Protein AF-A0A2D4SAX4-F1 (afdb_monomer)

pLDDT: mean 93.6, std 9.51, range [46.41, 98.69]

Secondary structure (DSSP, 8-state):
--HHHHHHHHHHHHHHHHHHHHHHHSIIIIIHHTT--TTS-HHHHHHHHHHHHHHHHHHHHHHHSSS--HHHHHHHHHHHHHHHHHHHHHHHTTSS-HHHHHHHHHHHHHHHHHHHHHHHTTSPPP-

Solvent-accessible surface area (backbone atoms only — not comparable to full-atom values): 6441 Å² total; per-residue (Å²): 107,57,70,69,60,49,30,51,52,26,42,54,48,16,54,52,26,40,53,51,14,50,16,40,63,36,23,77,58,56,10,46,79,42,56,42,67,62,81,61,62,63,70,61,28,46,54,52,17,50,52,38,31,50,52,12,52,50,27,43,48,45,44,68,39,94,66,69,58,62,67,61,43,52,53,48,20,51,53,26,40,50,52,23,51,49,34,45,51,33,30,80,71,70,75,40,47,69,48,40,34,62,56,24,49,55,32,38,50,51,18,52,52,41,50,50,37,56,52,52,72,66,64,75,77,86,129

Foldseek 3Di:
DDLLVLLVLLLVQLVLLLLVLVCLQQVVPSVVQLFHDRPPPNVVSNVSSVVSNVSSVVSNVLSVDPHRDLVNLLVQLVVLVVQLVVQVVCVVVPNTDCSSNVSSVSSNVSSVVSVVVSVVVVDDDDD

Nearest PDB structures (foldseek):
  8a3k-assembly1_UNK  TM=6.629E-01  e=3.694E+00  synthetic construct
  4tvq-assembly2_D  TM=3.388E-01  e=6.574E+00  Homo sapiens

Mean predicted aligned error: 3.94 Å

Radius of gyration: 15.91 Å; Cα contacts (8 Å, |Δi|>4): 138; chains: 1; bounding box: 39×27×54 Å

Structure (mmCIF, N/CA/C/O backbone):
data_AF-A0A2D4SAX4-F1
#
_entry.id   AF-A0A2D4SAX4-F1
#
loop_
_atom_site.group_PDB
_atom_site.id
_atom_site.type_symbol
_atom_site.label_atom_id
_atom_site.label_alt_id
_atom_site.label_comp_id
_atom_site.label_asym_id
_atom_site.label_entity_id
_atom_site.label_seq_id
_atom_site.pdbx_PDB_ins_code
_atom_site.Cartn_x
_atom_site.Cartn_y
_atom_site.Cartn_z
_atom_site.occupancy
_atom_site.B_iso_or_equiv
_atom_site.auth_seq_id
_atom_site.auth_comp_id
_atom_site.auth_asym_id
_atom_site.auth_atom_id
_atom_site.pdbx_PDB_model_num
ATOM 1 N N . MET A 1 1 ? -10.885 10.308 15.229 1.00 84.12 1 MET A N 1
ATOM 2 C CA . MET A 1 1 ? -11.188 9.909 13.831 1.00 84.12 1 MET A CA 1
ATOM 3 C C . MET A 1 1 ? -12.276 8.849 13.895 1.00 84.12 1 MET A C 1
ATOM 5 O O . MET A 1 1 ? -12.161 7.985 14.751 1.00 84.12 1 MET A O 1
ATOM 9 N N . THR A 1 2 ? -13.349 8.956 13.109 1.00 92.12 2 THR A N 1
ATOM 10 C CA . THR A 1 2 ? -14.528 8.078 13.249 1.00 92.12 2 THR A CA 1
ATOM 11 C C . THR A 1 2 ? -14.382 6.783 12.453 1.00 92.12 2 THR A C 1
ATOM 13 O O . THR A 1 2 ? -13.653 6.733 11.459 1.00 92.12 2 THR A O 1
ATOM 16 N N . ASP A 1 3 ? -15.125 5.749 12.847 1.00 92.38 3 ASP A N 1
ATOM 17 C CA . ASP A 1 3 ? -15.170 4.473 12.124 1.00 92.38 3 ASP A CA 1
ATOM 18 C C . ASP A 1 3 ? -15.752 4.622 10.718 1.00 92.38 3 ASP A C 1
ATOM 20 O O . ASP A 1 3 ? -15.298 3.955 9.796 1.00 92.38 3 ASP A O 1
ATOM 24 N N . HIS A 1 4 ? -16.696 5.544 10.511 1.00 95.00 4 HIS A N 1
ATOM 25 C CA . HIS A 1 4 ? -17.223 5.827 9.175 1.00 95.00 4 HIS A CA 1
ATOM 26 C C . HIS A 1 4 ? -16.123 6.311 8.218 1.00 95.00 4 HIS A C 1
ATOM 28 O O . HIS A 1 4 ? -15.970 5.773 7.123 1.00 95.00 4 HIS A O 1
ATOM 34 N N . PHE A 1 5 ? -15.306 7.272 8.661 1.00 96.75 5 PHE A N 1
ATOM 35 C CA . PHE A 1 5 ? -14.167 7.749 7.877 1.00 96.75 5 PHE A CA 1
ATOM 36 C C . PHE A 1 5 ? -13.128 6.638 7.663 1.00 96.75 5 PHE A C 1
ATOM 38 O O . PHE A 1 5 ? -12.581 6.496 6.572 1.00 96.75 5 PHE A O 1
ATOM 45 N N . MET A 1 6 ? -12.897 5.794 8.674 1.00 97.75 6 MET A N 1
ATOM 46 C CA . MET A 1 6 ? -12.009 4.638 8.538 1.00 97.75 6 MET A CA 1
ATOM 47 C C . MET A 1 6 ? -12.51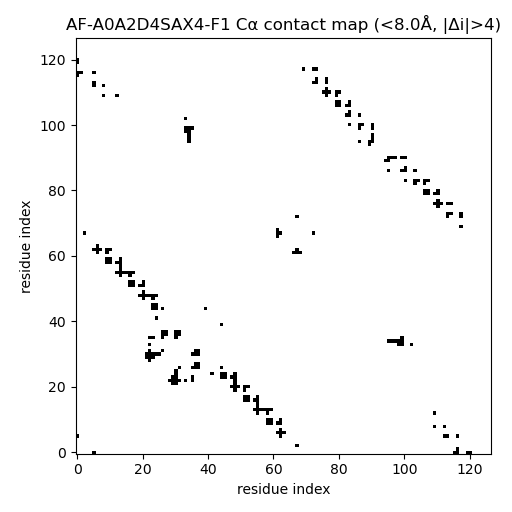0 3.638 7.485 1.00 97.75 6 MET A C 1
ATOM 49 O O . MET A 1 6 ? -11.716 3.151 6.686 1.00 97.75 6 MET A O 1
ATOM 53 N N . ARG A 1 7 ? -13.819 3.368 7.410 1.00 98.25 7 ARG A N 1
ATOM 54 C CA . ARG A 1 7 ? -14.408 2.497 6.373 1.00 98.25 7 ARG A CA 1
ATOM 55 C C . ARG A 1 7 ? -14.238 3.073 4.972 1.00 98.25 7 ARG A C 1
ATOM 57 O O . ARG A 1 7 ? -13.916 2.330 4.050 1.00 98.25 7 ARG A O 1
ATOM 64 N N . GLN A 1 8 ? -14.397 4.385 4.810 1.00 98.25 8 GLN A N 1
ATOM 65 C CA . GLN A 1 8 ? -14.123 5.052 3.534 1.00 98.25 8 GLN A CA 1
ATOM 66 C C . GLN A 1 8 ? -12.646 4.931 3.148 1.00 98.25 8 GLN A C 1
ATOM 68 O O . GLN A 1 8 ? -12.340 4.613 2.001 1.00 98.25 8 GLN A O 1
ATOM 73 N N . ALA A 1 9 ? -11.733 5.113 4.105 1.00 98.19 9 ALA A N 1
ATOM 74 C CA . ALA A 1 9 ? -10.304 4.922 3.875 1.00 98.19 9 ALA A CA 1
ATOM 75 C C . ALA A 1 9 ? -9.965 3.468 3.501 1.00 98.19 9 ALA A C 1
ATOM 77 O O . ALA A 1 9 ? -9.149 3.248 2.608 1.00 98.19 9 ALA A O 1
ATOM 78 N N . LEU A 1 10 ? -10.613 2.480 4.129 1.00 98.56 10 LEU A N 1
ATOM 79 C CA . LEU A 1 10 ? -10.461 1.062 3.791 1.00 98.56 10 LEU A CA 1
ATOM 80 C C . LEU A 1 10 ? -10.942 0.759 2.365 1.00 98.56 10 LEU A C 1
ATOM 82 O O . LEU A 1 10 ? -10.221 0.117 1.606 1.00 98.56 10 LEU A O 1
ATOM 86 N N . TRP A 1 11 ? -12.098 1.286 1.952 1.00 98.69 11 TRP A N 1
ATOM 87 C CA . TRP A 1 11 ? -12.572 1.146 0.571 1.00 98.69 11 TRP A CA 1
ATOM 88 C C . TRP A 1 11 ? -11.661 1.833 -0.443 1.00 98.69 11 TRP A C 1
ATOM 90 O O . TRP A 1 11 ? -11.298 1.234 -1.455 1.00 98.69 11 TRP A O 1
ATOM 100 N N . ALA A 1 12 ? -11.245 3.066 -0.159 1.00 98.62 12 ALA A N 1
ATOM 101 C CA . ALA A 1 12 ? -10.319 3.795 -1.016 1.00 98.62 12 ALA A CA 1
ATOM 102 C C . ALA A 1 12 ? -8.995 3.034 -1.169 1.00 98.62 12 ALA A C 1
ATOM 104 O O . ALA A 1 12 ? -8.461 2.932 -2.273 1.00 98.62 12 ALA A O 1
ATOM 105 N N . THR A 1 13 ? -8.491 2.439 -0.085 1.00 98.31 13 THR A N 1
ATOM 106 C CA . THR A 1 13 ? -7.248 1.670 -0.135 1.00 98.31 13 THR A CA 1
ATOM 107 C C . THR A 1 13 ? -7.408 0.319 -0.837 1.00 98.31 13 THR A C 1
ATOM 109 O O . THR A 1 13 ? -6.480 -0.132 -1.502 1.00 98.31 13 THR A O 1
ATOM 112 N N . ALA A 1 14 ? -8.594 -0.299 -0.780 1.00 98.62 14 ALA A N 1
ATOM 113 C CA . ALA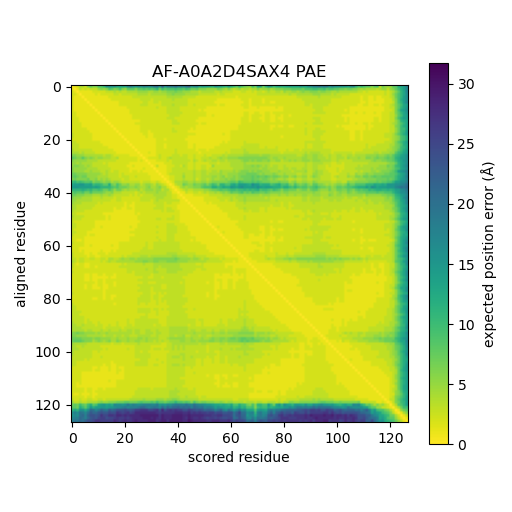 A 1 14 ? -8.914 -1.507 -1.538 1.00 98.62 14 ALA A CA 1
ATOM 114 C C . ALA A 1 14 ? -8.879 -1.245 -3.052 1.00 98.62 14 ALA A C 1
ATOM 116 O O . ALA A 1 14 ? -8.271 -2.009 -3.806 1.00 98.62 14 ALA A O 1
ATOM 117 N N . ILE A 1 15 ? -9.480 -0.132 -3.491 1.00 98.50 15 ILE A N 1
ATOM 118 C CA . ILE A 1 15 ? -9.463 0.310 -4.894 1.00 98.50 15 ILE A CA 1
ATOM 119 C C . ILE A 1 15 ? -8.034 0.641 -5.326 1.00 98.50 15 ILE A C 1
ATOM 121 O O . ILE A 1 15 ? -7.587 0.174 -6.372 1.00 98.50 15 ILE A O 1
ATOM 125 N N . TYR A 1 16 ? -7.296 1.386 -4.500 1.00 98.25 16 TYR A N 1
ATOM 126 C CA . TYR A 1 16 ? -5.893 1.712 -4.749 1.00 98.25 16 TYR A CA 1
ATOM 127 C C . TYR A 1 16 ? -5.032 0.450 -4.926 1.00 98.25 16 TYR A C 1
ATOM 129 O O . TYR A 1 16 ? -4.333 0.321 -5.930 1.00 98.25 16 TYR A O 1
ATOM 137 N N . ASN A 1 17 ? -5.137 -0.522 -4.012 1.00 98.31 17 ASN A N 1
ATOM 138 C CA . ASN A 1 17 ? -4.418 -1.792 -4.123 1.00 98.31 17 ASN A CA 1
ATOM 139 C C . ASN A 1 17 ? -4.839 -2.580 -5.368 1.00 98.31 17 ASN A C 1
ATOM 141 O O . ASN A 1 17 ? -3.991 -3.184 -6.012 1.00 98.31 17 ASN A O 1
ATOM 145 N N . THR A 1 18 ? -6.117 -2.548 -5.746 1.00 98.31 18 THR A N 1
ATOM 146 C CA . THR A 1 18 ? -6.580 -3.206 -6.978 1.00 98.31 18 THR A CA 1
ATOM 147 C C . THR A 1 18 ? -5.947 -2.569 -8.215 1.00 98.31 18 THR A C 1
ATOM 149 O O . THR A 1 18 ? -5.448 -3.274 -9.089 1.00 98.31 18 THR A O 1
ATOM 152 N N . GLY A 1 19 ? -5.874 -1.236 -8.268 1.00 97.75 19 GLY A N 1
ATOM 153 C CA . GLY A 1 19 ? -5.161 -0.523 -9.330 1.00 97.75 19 GLY A CA 1
ATOM 154 C C . GLY A 1 19 ? -3.675 -0.889 -9.387 1.00 97.75 19 GLY A C 1
ATOM 155 O O . GLY A 1 19 ? -3.156 -1.189 -10.462 1.00 97.75 19 GLY A O 1
ATOM 156 N N . ALA A 1 20 ? -3.005 -0.944 -8.234 1.00 96.69 20 ALA A N 1
ATOM 157 C CA . ALA A 1 20 ? -1.608 -1.365 -8.149 1.00 96.69 20 ALA A CA 1
ATOM 158 C C . ALA A 1 20 ? -1.415 -2.824 -8.604 1.00 96.69 20 ALA A C 1
ATOM 160 O O . ALA A 1 20 ? -0.515 -3.105 -9.392 1.00 96.69 20 ALA A O 1
ATOM 161 N N . ALA A 1 21 ? -2.282 -3.748 -8.183 1.00 97.81 21 ALA A N 1
ATOM 162 C CA . ALA A 1 21 ? -2.235 -5.144 -8.612 1.00 97.81 21 ALA A CA 1
ATOM 163 C C . ALA A 1 21 ? -2.379 -5.276 -10.137 1.00 97.81 21 ALA A C 1
ATOM 165 O O . ALA A 1 21 ? -1.613 -6.003 -10.766 1.00 97.81 21 ALA A O 1
ATOM 166 N N . LEU A 1 22 ? -3.301 -4.523 -10.747 1.00 97.19 22 LEU A N 1
ATOM 167 C CA . LEU A 1 22 ? -3.461 -4.480 -12.202 1.00 97.19 22 LEU A CA 1
ATOM 168 C C . LEU A 1 22 ? -2.222 -3.907 -12.906 1.00 97.19 22 LEU A C 1
ATOM 170 O O . LEU A 1 22 ? -1.838 -4.414 -13.957 1.00 97.19 22 LEU A O 1
ATOM 174 N N . ALA A 1 23 ? -1.558 -2.902 -12.329 1.00 95.69 23 ALA A N 1
ATOM 175 C CA . ALA A 1 23 ? -0.311 -2.364 -12.874 1.00 95.69 23 ALA A CA 1
ATOM 176 C C . ALA A 1 23 ? 0.811 -3.418 -12.917 1.00 95.69 23 ALA A C 1
ATOM 178 O O . ALA A 1 23 ? 1.518 -3.515 -13.918 1.00 95.69 23 ALA A O 1
ATOM 179 N N . PHE A 1 24 ? 0.931 -4.252 -11.877 1.00 94.12 24 PHE A N 1
ATOM 180 C CA . PHE A 1 24 ? 1.892 -5.363 -11.846 1.00 94.12 24 PHE A CA 1
ATOM 181 C C . PHE A 1 24 ? 1.494 -6.549 -12.732 1.00 94.12 24 PHE A C 1
ATOM 183 O O . PHE A 1 24 ? 2.370 -7.240 -13.248 1.00 94.12 24 PHE A O 1
ATOM 190 N N . LEU A 1 25 ? 0.194 -6.784 -12.928 1.00 94.94 25 LEU A N 1
ATOM 191 C CA . LEU A 1 25 ? -0.304 -7.834 -13.818 1.00 94.94 25 LEU A CA 1
ATOM 192 C C . LEU A 1 25 ? -0.134 -7.467 -15.301 1.00 94.94 25 LEU A C 1
ATOM 194 O O . LEU A 1 25 ? 0.090 -8.345 -16.132 1.00 94.94 25 LEU A O 1
ATOM 198 N N . PHE A 1 26 ? -0.207 -6.173 -15.626 1.00 93.81 26 PHE A N 1
ATOM 199 C CA . PHE A 1 26 ? -0.087 -5.642 -16.984 1.00 93.81 26 PHE A CA 1
ATOM 200 C C . PHE A 1 26 ? 1.054 -4.609 -17.090 1.00 93.81 26 PHE A C 1
ATOM 202 O O . PHE A 1 26 ? 0.799 -3.421 -17.325 1.00 93.81 26 PHE A O 1
ATOM 209 N N . PRO A 1 27 ? 2.326 -5.033 -16.941 1.00 91.38 27 PRO A N 1
ATOM 210 C CA . PRO A 1 27 ? 3.459 -4.114 -16.835 1.00 91.38 27 PRO A CA 1
ATOM 211 C C . PRO A 1 27 ? 3.692 -3.289 -18.108 1.00 91.38 27 PRO A C 1
ATOM 213 O O . PRO A 1 27 ? 4.052 -2.121 -18.023 1.00 91.38 27 PRO A O 1
ATOM 216 N N . GLY A 1 28 ? 3.408 -3.848 -19.289 1.00 91.94 28 GLY A N 1
ATOM 217 C CA . GLY A 1 28 ? 3.550 -3.146 -20.571 1.00 91.94 28 GLY A CA 1
ATOM 218 C C . GLY A 1 28 ? 2.480 -2.084 -20.864 1.00 91.94 28 GLY A C 1
ATOM 219 O O . GLY A 1 28 ? 2.621 -1.352 -21.839 1.00 91.94 28 GLY A O 1
ATOM 220 N N . SER A 1 29 ? 1.412 -1.993 -2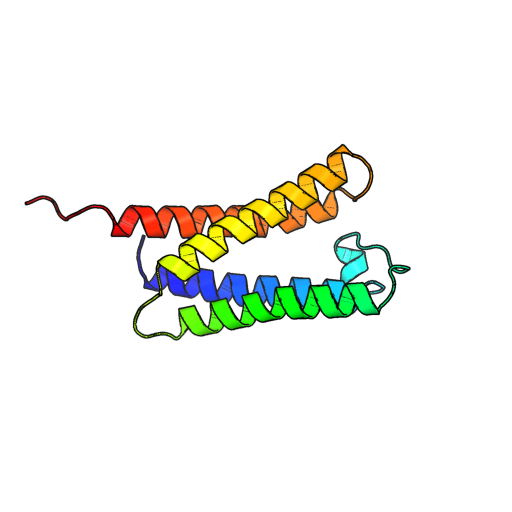0.063 1.00 93.00 29 SER A N 1
ATOM 221 C CA . SER A 1 29 ? 0.340 -1.004 -20.245 1.00 93.00 29 SER A CA 1
ATOM 222 C C . SER A 1 29 ? 0.132 -0.165 -18.986 1.00 93.00 29 SER A C 1
ATOM 224 O O . SER A 1 29 ? 0.649 0.944 -18.893 1.00 93.00 29 SER A O 1
ATOM 226 N N . LEU A 1 30 ? -0.585 -0.689 -17.993 1.00 93.38 30 LEU A N 1
ATOM 227 C CA . LEU A 1 30 ? -0.863 0.015 -16.741 1.00 93.38 30 LEU A CA 1
ATOM 228 C C . LEU A 1 30 ? 0.408 0.206 -15.910 1.00 93.38 30 LEU A C 1
ATOM 230 O O . LEU A 1 30 ? 0.602 1.270 -15.327 1.00 93.38 30 LEU A O 1
ATOM 234 N N . GLY A 1 31 ? 1.297 -0.790 -15.890 1.00 91.31 31 GLY A N 1
ATOM 235 C CA . GLY A 1 31 ? 2.574 -0.679 -15.188 1.00 91.31 31 GLY A CA 1
ATOM 236 C C . GLY A 1 31 ? 3.500 0.384 -15.775 1.00 91.31 31 GLY A C 1
ATOM 237 O O . GLY A 1 31 ? 4.174 1.085 -15.022 1.00 91.31 31 GLY A O 1
ATOM 238 N N . ALA A 1 32 ? 3.474 0.589 -17.092 1.00 91.75 32 ALA A N 1
ATOM 239 C CA . ALA A 1 32 ? 4.273 1.619 -17.748 1.00 91.75 32 ALA A CA 1
ATOM 240 C C . ALA A 1 32 ? 3.905 3.034 -17.261 1.00 91.75 32 ALA A C 1
ATOM 242 O O . ALA A 1 32 ? 4.786 3.881 -17.121 1.00 91.75 32 ALA A O 1
ATOM 243 N N . LEU A 1 33 ? 2.632 3.274 -16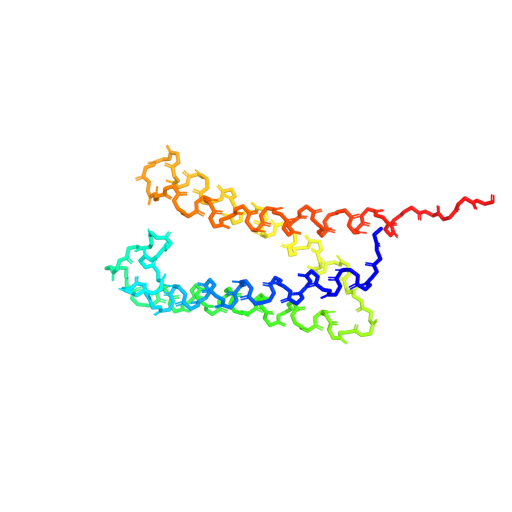.911 1.00 91.25 33 LEU A N 1
ATOM 244 C CA . LEU A 1 33 ? 2.165 4.558 -16.362 1.00 91.25 33 LEU A CA 1
ATOM 245 C C . LEU A 1 33 ? 2.788 4.893 -15.000 1.00 91.25 33 LEU A C 1
ATOM 247 O O . LEU A 1 33 ? 2.872 6.061 -14.630 1.00 91.25 33 LEU A O 1
ATOM 251 N N . VAL A 1 34 ? 3.219 3.873 -14.257 1.00 89.69 34 VAL A N 1
ATOM 252 C CA . VAL A 1 34 ? 3.846 4.011 -12.935 1.00 89.69 34 VAL A CA 1
ATOM 253 C C . VAL A 1 34 ? 5.346 3.699 -12.959 1.00 89.69 34 VAL A C 1
ATOM 255 O O . VAL A 1 34 ? 5.988 3.666 -11.912 1.00 89.69 34 VAL A O 1
ATOM 258 N N . GLY A 1 35 ? 5.923 3.516 -14.152 1.00 87.81 35 GLY A N 1
ATOM 259 C CA . GLY A 1 35 ? 7.354 3.282 -14.345 1.00 87.81 35 GLY A CA 1
ATOM 260 C C . GLY A 1 35 ? 7.819 1.858 -14.031 1.00 87.81 35 GLY A C 1
ATOM 261 O O . GLY A 1 35 ? 8.986 1.678 -13.682 1.00 87.81 35 GLY A O 1
ATOM 262 N N . LEU A 1 36 ? 6.937 0.856 -14.125 1.00 88.88 36 LEU A N 1
ATOM 263 C CA . LEU A 1 36 ? 7.332 -0.549 -14.008 1.00 88.88 36 LEU A CA 1
ATOM 264 C C . LEU A 1 36 ? 8.040 -1.045 -15.282 1.00 88.88 36 LEU A C 1
ATOM 266 O O . LEU A 1 36 ? 7.630 -0.685 -16.389 1.00 88.88 36 LEU A O 1
ATOM 270 N N . PRO A 1 37 ? 9.074 -1.896 -15.146 1.00 86.06 37 PRO A N 1
ATOM 271 C CA . PRO A 1 37 ? 9.744 -2.512 -16.285 1.00 86.06 37 PRO A CA 1
ATOM 272 C C . PRO A 1 37 ? 8.821 -3.517 -16.988 1.00 86.06 37 PRO A C 1
ATOM 274 O O . PRO A 1 37 ? 8.158 -4.330 -16.341 1.00 86.06 37 PRO A O 1
ATOM 277 N N . ALA A 1 38 ? 8.787 -3.472 -18.321 1.00 83.75 38 ALA A N 1
ATOM 278 C CA . ALA A 1 38 ? 7.936 -4.341 -19.138 1.00 83.75 38 ALA A CA 1
ATOM 279 C C . ALA A 1 38 ? 8.506 -5.761 -19.327 1.00 83.75 38 ALA A C 1
ATOM 281 O O . ALA A 1 38 ? 7.773 -6.670 -19.706 1.00 83.75 38 ALA A O 1
ATOM 282 N N . ASP A 1 39 ? 9.798 -5.949 -19.070 1.00 84.56 39 ASP A N 1
ATOM 283 C CA . ASP A 1 39 ? 10.575 -7.169 -19.309 1.00 84.56 39 ASP A CA 1
ATOM 284 C C . ASP A 1 39 ? 10.740 -8.056 -18.061 1.00 84.56 39 ASP A C 1
ATOM 286 O O . ASP A 1 39 ? 11.412 -9.088 -18.108 1.00 84.56 39 ASP A O 1
ATOM 290 N N . ALA A 1 40 ? 10.100 -7.700 -16.943 1.00 82.44 40 ALA A N 1
ATOM 291 C CA . ALA A 1 40 ? 10.109 -8.530 -15.744 1.00 82.44 40 ALA A CA 1
ATOM 292 C C . ALA A 1 40 ? 9.442 -9.901 -16.006 1.00 82.44 40 ALA A C 1
ATOM 294 O O . ALA A 1 40 ? 8.395 -9.963 -16.659 1.00 82.44 40 ALA A O 1
ATOM 295 N N . PRO A 1 41 ? 9.976 -11.016 -15.462 1.00 88.88 41 PRO A N 1
ATOM 296 C CA . PRO A 1 41 ? 9.352 -12.321 -15.646 1.00 88.88 41 PRO A CA 1
ATOM 297 C C . PRO A 1 41 ? 7.924 -12.340 -15.091 1.00 88.88 41 PRO A C 1
ATOM 299 O O . PRO A 1 41 ? 7.707 -12.020 -13.918 1.00 88.88 41 PRO A O 1
ATOM 302 N N . LEU A 1 42 ? 6.969 -12.781 -15.918 1.00 88.88 42 LEU A N 1
ATOM 303 C CA . LEU A 1 42 ? 5.530 -12.767 -15.622 1.00 88.88 42 LEU A CA 1
ATOM 304 C C . LEU A 1 42 ? 5.189 -13.373 -14.254 1.00 88.88 42 LEU A C 1
ATOM 306 O O . LEU A 1 42 ? 4.344 -12.842 -13.539 1.00 88.88 42 LEU A O 1
ATOM 310 N N . LEU A 1 43 ? 5.874 -14.455 -13.873 1.00 93.38 43 LEU A N 1
ATOM 311 C CA . LEU A 1 43 ? 5.658 -15.146 -12.604 1.00 93.38 43 LEU A CA 1
ATOM 312 C C . LEU A 1 43 ? 5.757 -14.196 -11.398 1.00 93.38 43 LEU A C 1
ATOM 314 O O . LEU A 1 43 ? 4.887 -14.219 -10.531 1.00 93.38 43 LEU A O 1
ATOM 318 N N . HIS A 1 44 ? 6.771 -13.327 -11.362 1.00 92.25 44 HIS A N 1
ATOM 319 C CA . HIS A 1 44 ? 6.965 -12.380 -10.260 1.00 92.25 44 HIS A CA 1
ATOM 320 C C . HIS A 1 44 ? 5.860 -11.321 -10.225 1.00 92.25 44 HIS A C 1
ATOM 322 O O . HIS A 1 44 ? 5.334 -11.024 -9.153 1.00 92.25 44 HIS A O 1
ATOM 328 N N . GLY A 1 45 ? 5.479 -10.794 -11.394 1.00 92.62 45 GLY A N 1
ATOM 329 C CA . GLY A 1 45 ? 4.391 -9.823 -11.521 1.00 92.62 45 GLY A CA 1
ATOM 330 C C . GLY A 1 45 ? 3.054 -10.394 -11.051 1.00 92.62 45 GLY A C 1
ATOM 331 O O . GLY A 1 45 ? 2.357 -9.754 -10.270 1.00 92.62 45 GLY A O 1
ATOM 332 N N . VAL A 1 46 ? 2.737 -11.636 -11.435 1.00 95.50 46 VAL A N 1
ATOM 333 C CA . VAL A 1 46 ? 1.513 -12.337 -11.011 1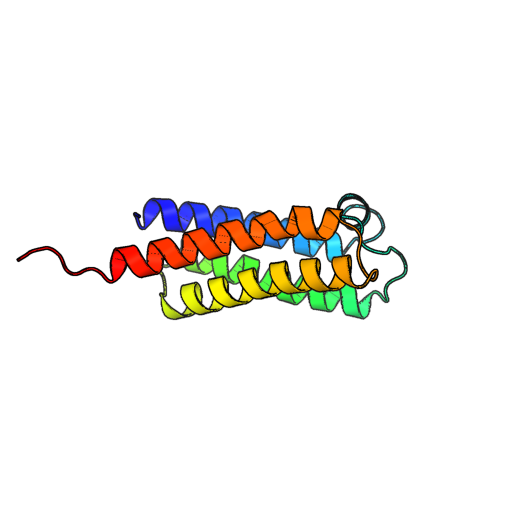.00 95.50 46 VAL A CA 1
ATOM 334 C C . VAL A 1 46 ? 1.493 -12.574 -9.502 1.00 95.50 46 VAL A C 1
ATOM 336 O O . VAL A 1 46 ? 0.481 -12.289 -8.862 1.00 95.50 46 VAL A O 1
ATOM 339 N N . PHE A 1 47 ? 2.592 -13.053 -8.907 1.00 96.81 47 PHE A N 1
ATOM 340 C CA . PHE A 1 47 ? 2.659 -13.237 -7.453 1.00 96.81 47 PHE A CA 1
ATOM 341 C C . PHE A 1 47 ? 2.495 -11.916 -6.706 1.00 96.81 47 PHE A C 1
ATOM 343 O O . PHE A 1 47 ? 1.729 -11.843 -5.745 1.00 96.81 47 PHE A O 1
ATOM 350 N N . LEU A 1 48 ? 3.173 -10.861 -7.156 1.00 95.31 48 LEU A N 1
ATOM 351 C CA . LEU A 1 48 ? 3.080 -9.552 -6.523 1.00 95.31 48 LEU A CA 1
ATOM 352 C C . LEU A 1 48 ? 1.670 -8.965 -6.659 1.00 95.31 48 LEU A C 1
ATOM 354 O O . LEU A 1 48 ? 1.109 -8.500 -5.668 1.00 95.31 48 LEU A O 1
ATOM 358 N N . ALA A 1 49 ? 1.055 -9.073 -7.840 1.00 97.31 49 ALA A N 1
ATOM 359 C CA . ALA A 1 49 ? -0.334 -8.688 -8.063 1.00 97.31 49 ALA A CA 1
ATOM 360 C C . ALA A 1 49 ? -1.292 -9.456 -7.140 1.00 97.31 49 ALA A C 1
ATOM 362 O O . ALA A 1 49 ? -2.163 -8.844 -6.526 1.00 97.31 49 ALA A O 1
ATOM 363 N N . LEU A 1 50 ? -1.102 -10.770 -6.975 1.00 98.12 50 LEU A N 1
ATOM 364 C CA . LEU A 1 50 ? -1.909 -11.593 -6.072 1.00 98.12 50 LEU A CA 1
ATOM 365 C C . LEU A 1 50 ? -1.786 -11.134 -4.614 1.00 98.12 50 LEU A C 1
ATOM 367 O O . LEU A 1 50 ? -2.805 -10.982 -3.944 1.00 98.12 50 LEU A O 1
ATOM 371 N N . PHE A 1 51 ? -0.570 -10.881 -4.118 1.00 97.38 51 PHE A N 1
ATOM 372 C CA . PHE A 1 51 ? -0.373 -10.396 -2.748 1.00 97.38 51 PHE A CA 1
ATOM 373 C C . PHE A 1 51 ? -1.000 -9.016 -2.538 1.00 97.38 51 PHE A C 1
ATOM 375 O O . PHE A 1 51 ? -1.733 -8.814 -1.568 1.00 97.38 51 PHE A O 1
ATOM 382 N N . ILE A 1 52 ? -0.769 -8.080 -3.462 1.00 97.88 52 ILE A N 1
ATOM 383 C CA . ILE A 1 52 ? -1.343 -6.731 -3.397 1.00 97.88 52 ILE A CA 1
ATOM 384 C C . ILE A 1 52 ? -2.876 -6.802 -3.426 1.00 97.88 52 ILE A C 1
ATOM 386 O O . ILE A 1 52 ? -3.534 -6.145 -2.610 1.00 97.88 52 ILE A O 1
ATOM 390 N N . GLN A 1 53 ? -3.448 -7.623 -4.312 1.00 98.50 53 GLN A N 1
ATOM 391 C CA . GLN A 1 53 ? -4.893 -7.820 -4.405 1.00 98.50 53 GLN A CA 1
ATOM 392 C C . GLN A 1 53 ? -5.453 -8.501 -3.156 1.00 98.50 53 GLN A C 1
ATOM 394 O O . GLN A 1 53 ? -6.525 -8.119 -2.696 1.00 98.50 53 GLN A O 1
ATOM 399 N N . GLY A 1 54 ? -4.729 -9.456 -2.568 1.00 98.50 54 GLY A N 1
ATOM 400 C CA . GLY A 1 54 ? -5.092 -10.086 -1.299 1.00 98.50 54 GLY A CA 1
ATOM 401 C C . GLY A 1 54 ? -5.250 -9.059 -0.177 1.00 98.50 54 GLY A C 1
ATOM 402 O O . GLY A 1 54 ? -6.254 -9.075 0.533 1.00 98.50 54 GLY A O 1
ATOM 403 N N . PHE A 1 55 ? -4.330 -8.092 -0.080 1.00 98.12 55 PHE A N 1
ATOM 404 C CA . PHE A 1 55 ? -4.495 -6.941 0.815 1.00 98.12 55 PHE A CA 1
ATOM 405 C C . PHE A 1 55 ? -5.693 -6.064 0.424 1.00 98.12 55 PHE A C 1
ATOM 407 O O . PHE A 1 55 ? -6.439 -5.637 1.298 1.00 98.12 55 PHE A O 1
ATOM 414 N N . GLY A 1 56 ? -5.929 -5.835 -0.871 1.00 98.38 56 GLY A N 1
ATOM 415 C CA . GLY A 1 56 ? -7.111 -5.107 -1.347 1.00 98.38 56 GLY A CA 1
ATOM 416 C C . GLY A 1 56 ? -8.428 -5.745 -0.885 1.00 98.38 56 GLY A C 1
ATOM 417 O O . GLY A 1 56 ? -9.296 -5.061 -0.342 1.00 98.38 56 GLY A O 1
ATOM 418 N N . VAL A 1 57 ? -8.546 -7.068 -1.024 1.00 98.62 57 VAL A N 1
ATOM 419 C CA . VAL A 1 57 ? -9.691 -7.853 -0.535 1.00 98.62 57 VAL A CA 1
ATOM 420 C C . VAL A 1 57 ? -9.792 -7.780 0.986 1.00 98.62 57 VAL A C 1
ATOM 422 O O . VAL A 1 57 ? -10.886 -7.560 1.500 1.00 98.62 57 VAL A O 1
ATOM 425 N N . LEU A 1 58 ? -8.673 -7.893 1.708 1.00 98.44 58 LEU A N 1
ATOM 426 C CA . LEU A 1 58 ? -8.639 -7.737 3.164 1.00 98.44 58 LEU A CA 1
ATOM 427 C C . LEU A 1 58 ? -9.191 -6.372 3.601 1.00 98.44 58 LEU A C 1
ATOM 429 O O . LEU A 1 58 ? -9.976 -6.303 4.544 1.00 98.44 58 LEU A O 1
ATOM 433 N N . TYR A 1 59 ? -8.828 -5.286 2.918 1.00 98.50 59 TYR A N 1
ATOM 434 C CA . TYR A 1 59 ? -9.341 -3.952 3.236 1.00 98.50 59 TYR A CA 1
ATOM 435 C C . TYR A 1 59 ? -10.837 -3.825 2.961 1.00 98.50 59 TYR A C 1
ATOM 437 O O . TYR A 1 59 ? -11.561 -3.306 3.810 1.00 98.50 59 TYR A O 1
ATOM 445 N N . GLY A 1 60 ? -11.311 -4.339 1.821 1.00 98.31 60 GLY A N 1
ATOM 446 C CA . GLY A 1 60 ? -12.741 -4.399 1.511 1.00 98.31 60 GLY A CA 1
ATOM 447 C C . GLY A 1 60 ? -13.519 -5.214 2.547 1.00 98.31 60 GLY A C 1
ATOM 448 O O . GLY A 1 60 ? -14.562 -4.772 3.024 1.00 98.31 60 GLY A O 1
ATOM 449 N N . TRP A 1 61 ? -12.971 -6.353 2.979 1.00 98.56 61 TRP A N 1
ATOM 450 C CA . TRP A 1 61 ? -13.538 -7.157 4.061 1.00 98.56 61 TRP A CA 1
ATOM 451 C C . TRP A 1 61 ? -13.623 -6.345 5.354 1.00 98.56 61 TRP A C 1
ATOM 453 O O . TRP A 1 61 ? -14.701 -6.224 5.928 1.00 98.56 61 TRP A O 1
ATOM 463 N N . LEU A 1 62 ? -12.519 -5.746 5.813 1.00 98.06 62 LEU A N 1
ATOM 464 C CA . LEU A 1 62 ? -12.506 -4.933 7.037 1.00 98.06 62 LEU A CA 1
ATOM 465 C C . LEU A 1 62 ? -13.501 -3.768 6.972 1.00 98.06 62 LEU A C 1
ATOM 467 O O . LEU A 1 62 ? -14.111 -3.426 7.985 1.00 98.06 62 LEU A O 1
ATOM 471 N N . ALA A 1 63 ? -13.687 -3.172 5.791 1.00 97.88 63 ALA A N 1
ATOM 472 C CA . ALA A 1 63 ? -14.661 -2.107 5.576 1.00 97.88 63 ALA A CA 1
ATOM 473 C C . ALA A 1 63 ? -16.114 -2.587 5.732 1.00 97.88 63 ALA A C 1
ATOM 475 O O . ALA A 1 63 ? -16.969 -1.783 6.113 1.00 97.88 63 ALA A O 1
ATOM 476 N N . LEU A 1 64 ? -16.385 -3.868 5.465 1.00 98.12 64 LEU A N 1
ATOM 477 C CA . LEU A 1 64 ? -17.694 -4.516 5.596 1.00 98.12 64 LEU A CA 1
ATOM 478 C C . LEU A 1 64 ? -17.934 -5.131 6.982 1.00 98.12 64 LEU A C 1
ATOM 480 O O . LEU A 1 64 ? -19.083 -5.264 7.390 1.00 98.12 64 LEU A O 1
ATOM 484 N N . SER A 1 65 ? -16.879 -5.478 7.722 1.00 96.75 65 SER A N 1
ATOM 485 C CA . SER A 1 65 ? -16.991 -6.088 9.052 1.00 96.75 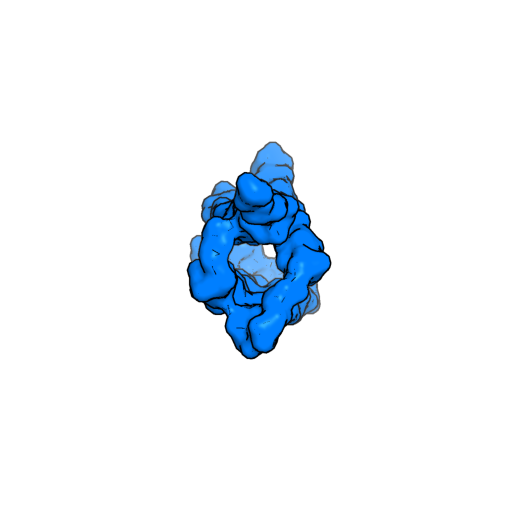65 SER A CA 1
ATOM 486 C C . SER A 1 65 ? -17.753 -5.205 10.037 1.00 96.75 65 SER A C 1
ATOM 488 O O . SER A 1 65 ? -17.492 -4.004 10.130 1.00 96.75 65 SER A O 1
ATOM 490 N N . GLU A 1 66 ? -18.620 -5.795 10.861 1.00 94.75 66 GLU A N 1
ATOM 491 C CA . GLU A 1 66 ? -19.343 -5.072 11.920 1.00 94.75 66 GLU A CA 1
ATOM 492 C C . GLU A 1 66 ? -18.385 -4.316 12.850 1.00 94.75 66 GLU A C 1
ATOM 494 O O . GLU A 1 66 ? -18.565 -3.126 13.110 1.00 94.75 66 GLU A O 1
ATOM 499 N N . ARG A 1 67 ? -17.294 -4.978 13.252 1.00 95.31 67 ARG A 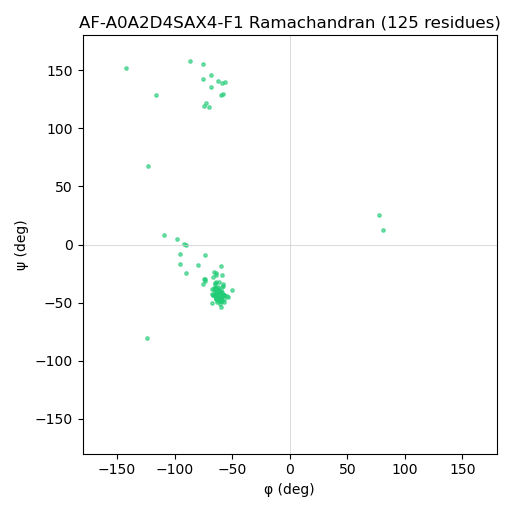N 1
ATOM 500 C CA . ARG A 1 67 ? -16.191 -4.385 14.008 1.00 95.31 67 ARG A CA 1
ATOM 501 C C . ARG A 1 67 ? -14.907 -4.418 13.186 1.00 95.31 67 ARG A C 1
ATOM 503 O O . ARG A 1 67 ? -14.505 -5.469 12.694 1.00 95.31 67 ARG A O 1
ATOM 510 N N . ILE A 1 68 ? -14.245 -3.270 13.074 1.00 96.81 68 ILE A N 1
ATOM 511 C CA . ILE A 1 68 ? -12.952 -3.163 12.394 1.00 96.81 68 ILE A CA 1
ATOM 512 C C . ILE A 1 68 ? -11.871 -3.763 13.300 1.00 96.81 68 ILE A C 1
ATOM 514 O O . ILE A 1 68 ? -11.652 -3.287 14.420 1.00 96.81 68 ILE A O 1
ATOM 518 N N . ASP A 1 69 ? -11.191 -4.805 12.820 1.00 97.06 69 ASP A N 1
ATOM 519 C CA . ASP A 1 69 ? -10.100 -5.447 13.552 1.00 97.06 69 ASP A CA 1
ATOM 520 C C . ASP A 1 69 ? -8.874 -4.527 13.623 1.00 97.06 69 ASP A C 1
ATOM 522 O O . ASP A 1 69 ? -8.272 -4.148 12.616 1.00 97.06 69 A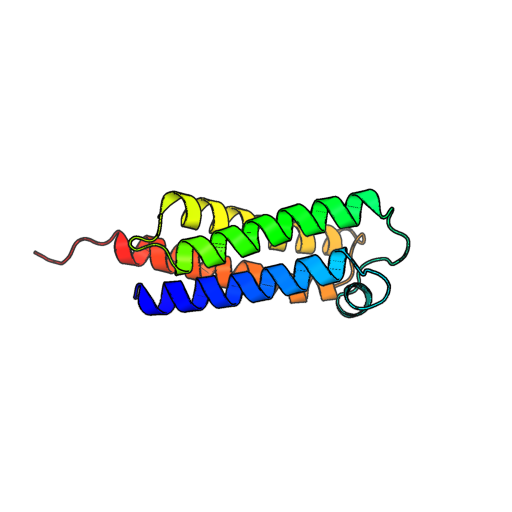SP A O 1
ATOM 526 N N . ARG A 1 70 ? -8.488 -4.171 14.847 1.00 95.44 70 ARG A N 1
ATOM 527 C CA . ARG A 1 70 ? -7.414 -3.208 15.109 1.00 95.44 70 ARG A CA 1
ATOM 528 C C . ARG A 1 70 ? -6.026 -3.795 14.873 1.00 95.44 70 ARG A C 1
ATOM 530 O O . ARG A 1 70 ? -5.138 -3.061 14.445 1.00 95.44 70 ARG A O 1
ATOM 537 N N . GLY A 1 71 ? -5.835 -5.086 15.142 1.00 97.69 71 GLY A N 1
ATOM 538 C CA . GLY A 1 71 ? -4.563 -5.770 14.917 1.00 97.69 71 GLY A CA 1
ATOM 539 C C . GLY A 1 71 ? -4.254 -5.857 13.427 1.00 97.69 71 GLY A C 1
ATOM 540 O O . GLY A 1 71 ? -3.153 -5.510 12.999 1.00 97.69 71 GLY A O 1
ATOM 541 N N . LEU A 1 72 ? -5.260 -6.203 12.622 1.00 97.69 72 LEU A N 1
ATOM 542 C CA . LEU A 1 72 ? -5.138 -6.235 11.166 1.00 97.69 72 LEU A CA 1
ATOM 543 C C . LEU A 1 72 ? -4.916 -4.843 10.573 1.00 97.69 72 LEU A C 1
ATOM 545 O O . LEU A 1 72 ? -4.084 -4.698 9.678 1.00 97.69 72 LEU A O 1
ATOM 549 N N . VAL A 1 73 ? -5.584 -3.803 11.084 1.00 98.12 73 VAL A N 1
ATOM 550 C CA . VAL A 1 73 ? -5.320 -2.413 10.665 1.00 98.12 73 VAL A CA 1
ATOM 551 C C . VAL A 1 73 ? -3.892 -1.982 11.017 1.00 98.12 73 VAL A C 1
ATOM 553 O O . VAL A 1 73 ? -3.228 -1.361 10.188 1.00 98.12 73 VAL A O 1
ATOM 556 N N . ALA A 1 74 ? -3.389 -2.336 12.204 1.00 98.19 74 ALA A N 1
ATOM 557 C CA . ALA A 1 74 ? -2.020 -2.021 12.615 1.00 98.19 74 ALA A CA 1
ATOM 558 C C . ALA A 1 74 ? -0.983 -2.707 11.719 1.00 98.19 74 ALA A C 1
ATOM 560 O O . ALA A 1 74 ? -0.093 -2.043 11.184 1.00 98.19 74 ALA A O 1
ATOM 561 N N . PHE A 1 75 ? -1.142 -4.012 11.491 1.00 98.31 75 PHE A N 1
ATOM 562 C CA . PHE A 1 75 ? -0.294 -4.773 10.575 1.00 98.31 75 PHE A CA 1
ATOM 563 C C . PHE A 1 75 ? -0.332 -4.193 9.155 1.00 98.31 75 PHE A C 1
ATOM 565 O O . PHE A 1 75 ? 0.703 -3.993 8.526 1.00 98.31 75 PHE A O 1
ATOM 572 N N . SER A 1 76 ? -1.522 -3.835 8.676 1.00 97.94 76 SER A N 1
ATOM 573 C CA . SER A 1 76 ? -1.707 -3.223 7.361 1.00 97.94 76 SER A CA 1
ATOM 574 C C . SER A 1 76 ? -1.017 -1.868 7.235 1.00 97.94 76 SER A C 1
ATOM 576 O O . SER A 1 76 ? -0.394 -1.592 6.213 1.00 97.94 76 SER A O 1
ATOM 578 N N . GLY A 1 77 ? -1.103 -1.029 8.270 1.00 98.31 77 GLY A N 1
ATOM 579 C CA . GLY A 1 77 ? -0.413 0.259 8.311 1.00 98.31 77 GLY A CA 1
ATOM 580 C C . GLY A 1 77 ? 1.104 0.093 8.256 1.00 98.31 77 GLY A C 1
ATOM 581 O O . GLY A 1 77 ? 1.764 0.797 7.494 1.00 98.31 77 GLY A O 1
ATOM 582 N N . LEU A 1 78 ? 1.645 -0.884 8.993 1.00 98.44 78 LEU A N 1
ATOM 583 C CA . LEU A 1 78 ? 3.067 -1.224 8.948 1.00 98.44 78 LEU A CA 1
ATOM 584 C C . LEU A 1 78 ? 3.490 -1.665 7.542 1.00 98.44 78 LEU A C 1
ATOM 586 O O . LEU A 1 78 ? 4.424 -1.095 6.988 1.00 98.44 78 LEU A O 1
ATOM 590 N N . MET A 1 79 ? 2.767 -2.613 6.938 1.00 98.00 79 MET A N 1
ATOM 591 C CA . MET A 1 79 ? 3.082 -3.106 5.593 1.00 98.00 79 MET A CA 1
ATOM 592 C C . MET A 1 79 ? 3.040 -1.998 4.539 1.00 98.00 79 MET A C 1
ATOM 594 O O . MET A 1 79 ? 3.919 -1.936 3.683 1.00 98.00 79 MET A O 1
ATOM 598 N N . LYS A 1 80 ? 2.073 -1.079 4.615 1.00 98.00 80 LYS A N 1
ATOM 599 C CA . LYS A 1 80 ? 2.002 0.070 3.701 1.00 98.00 80 LYS A CA 1
ATOM 600 C C . LYS A 1 80 ? 3.172 1.033 3.867 1.00 98.00 80 LYS A C 1
ATOM 602 O O . LYS A 1 80 ? 3.772 1.441 2.874 1.00 98.00 80 LYS A O 1
ATOM 607 N N . ALA A 1 81 ? 3.547 1.348 5.106 1.00 98.38 81 ALA A N 1
ATOM 608 C CA . ALA A 1 81 ? 4.745 2.143 5.361 1.00 98.38 81 ALA A CA 1
ATOM 609 C C . ALA A 1 81 ? 5.999 1.451 4.799 1.00 98.38 81 ALA A C 1
ATOM 611 O O . ALA A 1 81 ? 6.824 2.101 4.159 1.00 98.38 81 ALA A O 1
ATOM 612 N N . SER A 1 82 ? 6.113 0.129 4.961 1.00 98.25 82 SER A N 1
ATOM 613 C CA . SER A 1 82 ? 7.209 -0.662 4.393 1.00 98.25 82 SER A CA 1
ATOM 614 C C . SER A 1 82 ? 7.242 -0.633 2.862 1.00 98.25 82 SER A C 1
ATOM 616 O O . SER A 1 82 ? 8.329 -0.537 2.303 1.00 98.25 82 SER A O 1
ATOM 618 N N . VAL A 1 83 ? 6.094 -0.659 2.175 1.00 96.81 83 VAL A N 1
ATOM 619 C CA . VAL A 1 83 ? 6.029 -0.536 0.703 1.00 96.81 83 VAL A CA 1
ATOM 620 C C . VAL A 1 83 ? 6.552 0.822 0.235 1.00 96.81 83 VAL A C 1
ATOM 622 O O . VAL A 1 83 ? 7.387 0.875 -0.667 1.00 96.81 83 VAL A O 1
ATOM 625 N N . PHE A 1 84 ? 6.135 1.917 0.878 1.00 98.12 84 PHE A N 1
ATOM 626 C CA . PHE A 1 84 ? 6.671 3.244 0.559 1.00 98.12 84 PHE A CA 1
ATOM 627 C C . PHE A 1 84 ? 8.189 3.309 0.767 1.00 98.12 84 PHE A C 1
ATOM 629 O O . PHE A 1 84 ? 8.915 3.781 -0.108 1.00 98.12 84 PHE A O 1
ATOM 636 N N . LEU A 1 85 ? 8.677 2.804 1.905 1.00 98.38 85 LEU A N 1
ATOM 637 C CA . LEU A 1 85 ? 10.110 2.774 2.195 1.00 98.38 85 LEU A CA 1
ATOM 638 C C . LEU A 1 85 ? 10.875 1.925 1.177 1.00 98.38 85 LEU A C 1
ATOM 640 O O . LEU A 1 85 ? 11.941 2.342 0.738 1.00 98.38 85 LEU A O 1
ATOM 644 N N . LEU A 1 86 ? 10.319 0.793 0.741 1.00 97.25 86 LEU A N 1
ATOM 645 C CA . LEU A 1 86 ? 10.910 -0.035 -0.309 1.00 97.25 86 LEU A CA 1
ATOM 646 C C . LEU A 1 86 ? 11.051 0.745 -1.622 1.00 97.25 86 LEU A C 1
ATOM 648 O O . LEU A 1 86 ? 12.132 0.755 -2.206 1.00 97.25 86 LEU A O 1
ATOM 652 N N . PHE A 1 87 ? 9.998 1.430 -2.075 1.00 96.44 87 PHE A N 1
ATOM 653 C CA . PHE A 1 87 ? 10.058 2.244 -3.295 1.00 96.44 87 PHE A CA 1
ATOM 654 C C . PHE A 1 87 ? 11.063 3.385 -3.175 1.00 96.44 87 PHE A C 1
ATOM 656 O O . PHE A 1 87 ? 11.836 3.621 -4.104 1.00 96.44 87 PHE A O 1
ATOM 663 N N . LEU A 1 88 ? 11.107 4.049 -2.018 1.00 97.88 88 LEU A N 1
ATOM 664 C CA . LEU A 1 88 ? 12.092 5.084 -1.736 1.00 97.88 88 LEU A CA 1
ATOM 665 C C . LEU A 1 88 ? 13.519 4.523 -1.808 1.00 97.88 88 LEU A C 1
ATOM 667 O O . LEU A 1 88 ? 14.363 5.105 -2.484 1.00 97.88 88 LEU A O 1
ATOM 671 N N . THR A 1 89 ? 13.783 3.379 -1.171 1.00 98.31 89 THR A N 1
ATOM 672 C CA . THR A 1 89 ? 15.094 2.713 -1.186 1.00 98.31 89 THR A CA 1
ATOM 673 C C . THR A 1 89 ? 15.509 2.290 -2.595 1.00 98.31 89 THR A C 1
ATOM 675 O O . THR A 1 89 ? 16.652 2.513 -2.995 1.00 98.31 89 THR A O 1
ATOM 678 N N . LEU A 1 90 ? 14.600 1.711 -3.381 1.00 95.75 90 LEU A N 1
ATOM 679 C CA . LEU A 1 90 ? 14.893 1.324 -4.763 1.00 95.75 90 LEU A CA 1
ATOM 680 C C . LEU A 1 90 ? 15.191 2.543 -5.642 1.00 95.75 90 LEU A C 1
ATOM 682 O O . LEU A 1 90 ? 16.093 2.487 -6.473 1.00 95.75 90 LEU A O 1
ATOM 686 N N . TRP A 1 91 ? 14.497 3.662 -5.432 1.00 96.50 91 TRP A N 1
ATOM 687 C CA . TRP A 1 91 ? 14.763 4.894 -6.172 1.00 96.50 91 TRP A CA 1
ATOM 688 C C . TRP A 1 91 ? 16.127 5.501 -5.825 1.00 96.50 91 TRP A C 1
ATOM 690 O O . TRP A 1 91 ? 16.921 5.753 -6.729 1.00 96.50 91 TRP A O 1
ATOM 700 N N . ILE A 1 92 ? 16.453 5.671 -4.537 1.00 97.88 92 ILE A N 1
ATOM 701 C CA . ILE A 1 92 ? 17.743 6.268 -4.129 1.00 97.88 92 ILE A CA 1
ATOM 702 C C . ILE A 1 92 ? 18.949 5.392 -4.500 1.00 97.88 92 ILE A C 1
ATOM 704 O O . ILE A 1 92 ? 20.056 5.902 -4.632 1.00 97.88 92 ILE A O 1
ATOM 708 N N . THR A 1 93 ? 18.745 4.083 -4.673 1.00 97.75 93 THR A N 1
ATOM 709 C CA . THR A 1 93 ? 19.790 3.147 -5.121 1.00 97.75 93 THR A CA 1
ATOM 710 C C . THR A 1 93 ? 19.849 2.988 -6.643 1.00 97.75 93 THR A C 1
ATOM 712 O O . THR A 1 93 ? 20.689 2.237 -7.129 1.00 97.75 93 THR A O 1
ATOM 715 N N . GLY A 1 94 ? 18.989 3.678 -7.402 1.00 93.81 94 GLY A N 1
ATOM 716 C CA . GLY A 1 94 ? 18.991 3.661 -8.870 1.00 93.81 94 GLY A CA 1
ATOM 717 C C . GLY A 1 94 ? 18.296 2.458 -9.518 1.00 93.81 94 GLY A C 1
ATOM 718 O O . GLY A 1 94 ? 18.437 2.261 -10.720 1.00 93.81 94 GLY A O 1
ATOM 719 N N . HIS A 1 95 ? 17.535 1.668 -8.756 1.00 91.38 95 HIS A N 1
ATOM 720 C CA . HIS A 1 95 ? 16.827 0.472 -9.238 1.00 91.38 95 HIS A CA 1
ATOM 721 C C . HIS A 1 95 ? 15.360 0.732 -9.616 1.00 91.38 95 HIS A C 1
ATOM 723 O O . HIS A 1 95 ? 14.697 -0.154 -10.150 1.00 91.38 95 HIS A O 1
ATOM 729 N N . ALA A 1 96 ? 14.830 1.922 -9.322 1.00 90.50 96 ALA A N 1
ATOM 730 C CA . ALA A 1 96 ? 13.453 2.302 -9.621 1.00 90.50 96 ALA A CA 1
ATOM 731 C C . ALA A 1 96 ? 13.345 3.764 -10.067 1.00 90.50 96 ALA A C 1
ATOM 733 O O . ALA A 1 96 ? 14.121 4.624 -9.649 1.00 90.50 96 ALA A O 1
ATOM 734 N N . GLY A 1 97 ? 12.337 4.056 -10.890 1.00 91.00 97 GLY A N 1
ATOM 735 C CA . GLY A 1 97 ? 11.985 5.424 -11.259 1.00 91.00 97 GLY A CA 1
ATOM 736 C C . GLY A 1 97 ? 11.263 6.167 -10.131 1.00 91.00 97 GLY A C 1
ATOM 737 O O . GLY A 1 97 ? 10.584 5.568 -9.298 1.00 91.00 97 GLY A O 1
ATOM 738 N N . VAL A 1 98 ? 11.343 7.500 -10.149 1.00 95.25 98 VAL A N 1
ATOM 739 C CA . VAL A 1 98 ? 10.671 8.375 -9.166 1.00 95.25 98 VAL A CA 1
ATOM 740 C C . VAL A 1 98 ? 9.145 8.192 -9.137 1.00 95.25 98 VAL A C 1
ATOM 742 O O . VAL A 1 98 ? 8.519 8.402 -8.102 1.00 95.25 98 VAL A O 1
ATOM 745 N N . LEU A 1 99 ? 8.539 7.749 -10.247 1.00 95.12 99 LEU A N 1
ATOM 746 C CA . LEU A 1 99 ? 7.097 7.497 -10.338 1.00 95.12 99 LEU A CA 1
ATOM 747 C C . LEU A 1 99 ? 6.615 6.463 -9.311 1.00 95.12 99 LEU A C 1
ATOM 749 O O . LEU A 1 99 ? 5.553 6.655 -8.724 1.00 95.12 99 LEU A O 1
ATOM 753 N N . LEU A 1 100 ? 7.412 5.428 -9.015 1.00 92.38 100 LEU A N 1
ATOM 754 C CA . LEU A 1 100 ? 7.065 4.450 -7.979 1.00 92.38 100 LEU A CA 1
ATOM 755 C C . LEU A 1 100 ? 7.030 5.086 -6.586 1.00 92.38 100 LEU A C 1
ATOM 757 O O . LEU A 1 100 ? 6.138 4.783 -5.799 1.00 92.38 100 LEU A O 1
ATOM 761 N N . VAL A 1 101 ? 7.935 6.023 -6.293 1.00 95.56 101 VAL A N 1
ATOM 762 C CA . VAL A 1 101 ? 7.908 6.780 -5.030 1.00 95.56 101 VAL A CA 1
ATOM 763 C C . VAL A 1 101 ? 6.639 7.623 -4.939 1.00 95.56 101 VAL A C 1
ATOM 765 O O . VAL A 1 101 ? 5.988 7.621 -3.897 1.00 95.56 101 VAL A O 1
ATOM 768 N N . LEU A 1 102 ? 6.257 8.299 -6.029 1.00 95.56 102 LEU A N 1
ATOM 769 C CA . LEU A 1 102 ? 5.036 9.109 -6.080 1.00 95.56 102 LEU A CA 1
ATOM 770 C C . LEU A 1 102 ? 3.778 8.266 -5.858 1.00 95.56 102 LEU A C 1
ATOM 772 O O . LEU A 1 102 ? 2.898 8.682 -5.110 1.00 95.56 102 LEU A O 1
ATOM 776 N N . VAL A 1 103 ? 3.711 7.071 -6.447 1.00 94.06 103 VAL A N 1
ATOM 777 C CA . VAL A 1 103 ? 2.636 6.105 -6.174 1.00 94.06 103 VAL A CA 1
ATOM 778 C C . VAL A 1 103 ? 2.644 5.712 -4.696 1.00 94.06 103 VAL A C 1
ATOM 780 O O . VAL A 1 103 ? 1.622 5.839 -4.026 1.00 94.06 103 VAL A O 1
ATOM 783 N N . GLY A 1 104 ? 3.810 5.357 -4.150 1.00 96.25 104 GLY A N 1
ATOM 784 C CA . GLY A 1 104 ? 3.975 4.976 -2.745 1.00 96.25 104 GLY A CA 1
ATOM 785 C C . GLY A 1 104 ? 3.570 6.049 -1.725 1.00 96.25 104 GLY A C 1
ATOM 786 O O . GLY A 1 104 ? 3.313 5.712 -0.570 1.00 96.25 104 GLY A O 1
ATOM 787 N N . ILE A 1 105 ? 3.457 7.328 -2.111 1.00 97.56 105 ILE A N 1
ATOM 788 C CA . ILE A 1 105 ? 2.882 8.370 -1.239 1.00 97.56 105 ILE A CA 1
ATOM 789 C C . ILE A 1 105 ? 1.454 7.992 -0.822 1.00 97.56 105 ILE A C 1
ATOM 791 O O . ILE A 1 105 ? 1.064 8.259 0.315 1.00 97.56 105 ILE A O 1
ATOM 795 N N . GLY A 1 106 ? 0.692 7.327 -1.696 1.00 97.00 106 GLY A N 1
ATOM 796 C CA . GLY A 1 106 ? -0.626 6.787 -1.363 1.00 97.00 106 GLY A CA 1
ATOM 797 C C . GLY A 1 106 ? -0.558 5.779 -0.214 1.00 97.00 106 GLY A C 1
ATOM 798 O O . GLY A 1 106 ? -1.314 5.890 0.752 1.00 97.00 106 GLY A O 1
ATOM 799 N N . ASP A 1 107 ? 0.393 4.845 -0.261 1.00 98.06 107 ASP A N 1
ATOM 800 C CA . ASP A 1 107 ? 0.611 3.878 0.819 1.00 98.06 107 ASP A CA 1
ATOM 801 C C . ASP A 1 107 ? 1.017 4.554 2.129 1.00 98.06 107 ASP A C 1
ATOM 803 O O . ASP A 1 107 ? 0.444 4.245 3.178 1.00 98.06 107 ASP A O 1
ATOM 807 N N . LEU A 1 108 ? 1.927 5.530 2.080 1.00 98.50 108 LEU A N 1
ATOM 808 C CA . LEU A 1 108 ? 2.304 6.308 3.261 1.00 98.50 108 LEU A CA 1
ATOM 809 C C . LEU A 1 108 ? 1.105 7.074 3.843 1.00 98.50 108 LEU A C 1
ATOM 811 O O . LEU A 1 108 ? 0.903 7.076 5.059 1.00 98.50 108 LEU A O 1
ATOM 815 N N . ALA A 1 109 ? 0.281 7.690 2.994 1.00 98.50 109 ALA A N 1
ATOM 816 C CA . ALA A 1 109 ? -0.916 8.407 3.421 1.00 98.50 109 ALA A CA 1
ATOM 817 C C . ALA A 1 109 ? -1.907 7.473 4.133 1.00 98.50 109 ALA A C 1
ATOM 819 O O . ALA A 1 109 ? -2.365 7.788 5.234 1.00 98.50 109 ALA A O 1
ATOM 820 N N . PHE A 1 110 ? -2.192 6.297 3.566 1.00 98.50 110 PHE A N 1
ATOM 821 C CA . PHE A 1 110 ? -3.055 5.304 4.212 1.00 98.50 110 PHE A CA 1
ATOM 822 C C . PHE A 1 110 ? -2.452 4.765 5.513 1.00 98.50 110 PHE A C 1
ATOM 824 O O . PHE A 1 110 ? -3.176 4.633 6.499 1.00 98.50 110 PHE A O 1
ATOM 831 N N . ALA A 1 111 ? -1.138 4.529 5.570 1.00 98.56 111 ALA A N 1
ATOM 832 C CA . ALA A 1 111 ? -0.459 4.126 6.801 1.00 98.56 111 ALA A CA 1
ATOM 833 C C . ALA A 1 111 ? -0.628 5.171 7.920 1.00 98.56 111 ALA A C 1
ATOM 835 O O . ALA A 1 111 ? -0.950 4.821 9.059 1.00 98.56 111 ALA A O 1
ATOM 836 N N . ILE A 1 112 ? -0.491 6.462 7.596 1.00 98.50 112 ILE A N 1
ATOM 837 C CA . ILE A 1 112 ? -0.719 7.569 8.538 1.00 98.50 112 ILE A CA 1
ATOM 838 C C . ILE A 1 112 ? -2.180 7.602 8.996 1.00 98.50 112 ILE A C 1
ATOM 840 O O . ILE A 1 112 ? -2.443 7.753 10.191 1.00 98.50 112 ILE A O 1
ATOM 844 N N . ILE A 1 113 ? -3.134 7.451 8.075 1.00 98.31 113 ILE A N 1
ATOM 845 C CA . ILE A 1 113 ? -4.569 7.411 8.392 1.00 98.31 113 ILE A CA 1
ATOM 846 C C . ILE A 1 113 ? -4.866 6.267 9.370 1.00 98.31 113 ILE A C 1
ATOM 848 O O . ILE A 1 113 ? -5.488 6.495 10.410 1.00 98.31 113 ILE A O 1
ATOM 852 N N . PHE A 1 114 ? -4.370 5.062 9.087 1.00 98.19 114 PHE A N 1
ATOM 853 C CA . PHE A 1 114 ? -4.572 3.881 9.931 1.00 98.19 114 PHE A CA 1
ATOM 854 C C . PHE A 1 114 ? -3.982 4.087 11.325 1.00 98.19 114 PHE A C 1
ATOM 856 O O . PHE A 1 114 ? -4.657 3.856 12.328 1.00 98.19 114 PHE A O 1
ATOM 863 N N . HIS A 1 115 ? -2.760 4.613 11.405 1.00 97.75 115 HIS A N 1
ATOM 864 C CA . HIS A 1 115 ? -2.107 4.926 12.676 1.00 97.75 115 HIS A CA 1
ATOM 865 C C . HIS A 1 115 ? -2.880 5.959 13.501 1.00 97.75 115 HIS A C 1
ATOM 867 O O . HIS A 1 115 ? -3.070 5.796 14.707 1.00 97.75 115 HIS A O 1
ATOM 873 N N . ARG A 1 116 ? -3.372 7.024 12.857 1.00 97.31 116 ARG A N 1
ATOM 874 C CA . ARG A 1 116 ? -4.168 8.064 13.528 1.00 97.31 116 ARG A CA 1
ATOM 875 C C . ARG A 1 116 ? -5.495 7.525 14.047 1.00 97.31 116 ARG A C 1
ATOM 877 O O . ARG A 1 116 ? -5.900 7.910 15.141 1.00 97.31 116 ARG A O 1
ATOM 884 N N . TRP A 1 117 ? -6.159 6.640 13.304 1.00 97.06 117 TRP A N 1
ATOM 885 C CA . TRP A 1 117 ? -7.364 5.964 13.787 1.00 97.06 117 TRP A CA 1
ATOM 886 C C . TRP A 1 117 ? -7.073 5.093 15.002 1.00 97.06 117 TRP A C 1
ATOM 888 O O . TRP A 1 117 ? -7.754 5.219 16.017 1.00 97.06 117 TRP A O 1
ATOM 898 N N . LEU A 1 118 ? -6.016 4.276 14.937 1.00 96.56 118 LEU A N 1
ATOM 899 C CA . LEU A 1 118 ? -5.613 3.413 16.045 1.00 96.56 118 LEU A CA 1
ATOM 900 C C . LEU A 1 118 ? -5.345 4.222 17.318 1.00 96.56 118 LEU A C 1
ATOM 902 O O . LEU A 1 118 ? -5.837 3.844 18.378 1.00 96.56 118 LEU A O 1
ATOM 906 N N . LYS A 1 119 ? -4.650 5.360 17.220 1.00 94.81 119 LYS A N 1
ATOM 907 C CA . LYS A 1 119 ? -4.436 6.256 18.368 1.00 94.81 119 LYS A CA 1
ATOM 908 C C . LYS A 1 119 ? -5.733 6.859 18.901 1.00 94.81 119 LYS A C 1
ATOM 910 O O . LYS A 1 119 ? -5.962 6.826 20.102 1.00 94.81 119 LYS A O 1
ATOM 915 N N . ALA A 1 120 ? -6.594 7.361 18.017 1.00 89.44 120 ALA A N 1
ATOM 916 C CA . ALA A 1 120 ? -7.829 8.030 18.422 1.00 89.44 120 ALA A CA 1
ATOM 917 C C . ALA A 1 120 ? -8.821 7.108 19.151 1.00 89.44 120 ALA A C 1
ATOM 919 O O . ALA A 1 120 ? -9.626 7.599 19.928 1.00 89.44 120 ALA A O 1
ATOM 920 N N . SER A 1 121 ? -8.786 5.792 18.917 1.00 75.25 121 SER A N 1
ATOM 921 C CA . SER 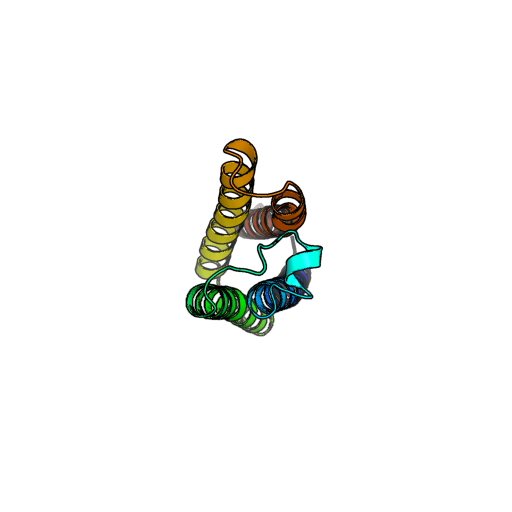A 1 121 ? -9.615 4.844 19.682 1.00 75.25 121 SER A CA 1
ATOM 922 C C . SER A 1 121 ? -8.922 4.265 20.924 1.00 75.25 121 SER A C 1
ATOM 924 O O . SER A 1 121 ? -9.500 3.398 21.573 1.00 75.25 121 SER A O 1
ATOM 926 N N . ALA A 1 122 ? -7.678 4.661 21.215 1.00 69.81 122 ALA A N 1
ATOM 927 C CA . ALA A 1 122 ? -6.941 4.226 22.404 1.00 69.81 122 ALA A CA 1
ATOM 928 C C . ALA A 1 122 ? -7.049 5.219 23.576 1.00 69.81 122 ALA A C 1
ATOM 930 O O . ALA A 1 122 ? -6.750 4.840 24.705 1.00 69.81 122 ALA A O 1
ATOM 931 N N . GLU A 1 123 ? -7.471 6.463 23.330 1.00 58.88 123 GLU A N 1
ATOM 932 C CA . GLU A 1 123 ? -7.744 7.437 24.393 1.00 58.88 123 GLU A CA 1
ATOM 933 C C . GLU A 1 123 ? -9.043 7.063 25.136 1.00 58.88 123 GLU A C 1
ATOM 935 O O . GLU A 1 123 ? -10.098 6.961 24.500 1.00 58.88 123 GLU A O 1
ATOM 940 N N . PRO A 1 124 ? -9.003 6.845 26.466 1.00 50.66 124 PRO A N 1
ATOM 941 C CA . PRO A 1 124 ? -10.215 6.735 27.264 1.00 50.66 124 PRO A CA 1
ATOM 942 C C . PRO A 1 124 ? -10.918 8.098 27.329 1.00 50.66 124 PRO A C 1
ATOM 944 O O . PRO A 1 124 ? -10.263 9.140 27.359 1.00 50.66 124 PRO A O 1
ATOM 947 N N . ALA A 1 125 ? -12.254 8.093 27.366 1.00 46.41 125 ALA A N 1
ATOM 948 C CA . ALA A 1 125 ? -13.035 9.305 27.601 1.00 46.41 125 ALA A CA 1
ATOM 949 C C . ALA A 1 125 ? -12.599 9.970 28.926 1.00 46.41 125 ALA A C 1
ATOM 951 O O . ALA A 1 125 ? -12.345 9.241 29.892 1.00 46.41 125 ALA A O 1
ATOM 952 N N . PRO A 1 126 ? -12.497 11.314 28.997 1.00 50.22 126 PRO A N 1
ATOM 953 C CA . PRO A 1 126 ? -12.273 11.988 30.270 1.00 50.22 126 PRO A CA 1
ATOM 954 C C . PRO A 1 126 ? -13.409 11.620 31.236 1.00 50.22 126 PRO A C 1
ATOM 956 O O . PRO A 1 126 ? -14.579 11.657 30.847 1.00 50.22 126 PRO A O 1
ATOM 959 N N . ALA A 1 127 ? -13.019 11.190 32.439 1.00 57.22 127 ALA A N 1
ATOM 960 C CA . ALA A 1 127 ? -13.909 10.792 33.529 1.00 57.22 127 ALA A CA 1
ATOM 961 C C . ALA A 1 127 ? -14.757 11.960 34.050 1.00 57.22 127 ALA A C 1
ATOM 963 O O . ALA A 1 127 ? -14.258 13.110 34.013 1.00 57.22 127 ALA A O 1
#

Sequence (127 aa):
MTDHFMRQALWATAIYNTGAALAFLFPGSLGALVGLPADAPLLHGVFLALFIQGFGVLYGWLALSERIDRGLVAFSGLMKASVFLLFLTLWITGHAGVLLVLVGIGDLAFAIIFHRWLKASAEPAPA